Protein AF-A0AAD4JGW9-F1 (afdb_monomer)

Radius of gyration: 24.26 Å; Cα contacts (8 Å, |Δi|>4): 107; chains: 1; bounding box: 71×33×68 Å

pLDDT: mean 78.52, std 16.26, range [39.59, 96.31]

Nearest PDB structures (foldseek):
  8xwx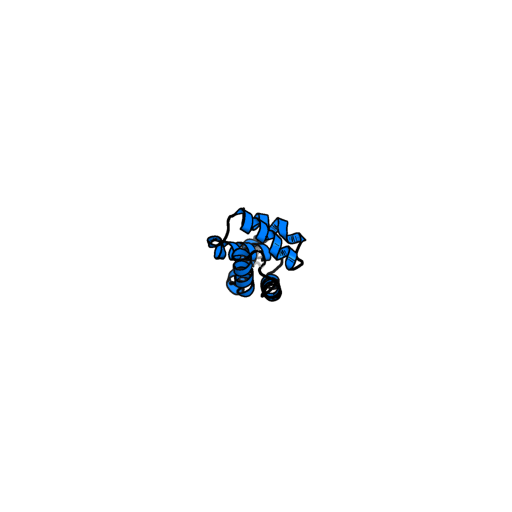-assembly1_B  TM=3.273E-01  e=4.095E+00  Homo sapiens
  9had-assembly1_A  TM=2.405E-01  e=2.454E+00  Dermatophagoides farinae

Structure (mmCIF, N/CA/C/O backbone):
data_AF-A0AAD4JGW9-F1
#
_entry.id   AF-A0AAD4JGW9-F1
#
loop_
_atom_site.group_PDB
_atom_site.id
_atom_site.type_symbol
_atom_site.label_atom_id
_atom_site.label_alt_id
_atom_site.label_comp_id
_atom_site.label_asym_id
_atom_site.label_entity_id
_atom_site.label_seq_id
_atom_site.pdbx_PDB_ins_code
_atom_site.Cartn_x
_atom_site.Cartn_y
_atom_site.Cartn_z
_atom_site.occupancy
_atom_site.B_iso_or_equiv
_atom_site.auth_seq_id
_atom_site.auth_comp_id
_atom_site.auth_asym_id
_atom_site.auth_atom_id
_atom_site.pdbx_PDB_model_num
ATOM 1 N N . MET A 1 1 ? -56.109 20.525 52.255 1.00 39.59 1 MET A N 1
ATOM 2 C CA . MET A 1 1 ? -56.332 19.114 51.870 1.00 39.59 1 MET A CA 1
ATOM 3 C C . MET A 1 1 ? -56.076 18.973 50.374 1.00 39.59 1 MET A C 1
ATOM 5 O O . MET A 1 1 ? -56.971 19.243 49.586 1.00 39.59 1 MET A O 1
ATOM 9 N N . ALA A 1 2 ? -54.845 18.638 49.984 1.00 41.59 2 ALA A N 1
ATOM 10 C CA . ALA A 1 2 ? -54.486 18.381 48.591 1.00 41.59 2 ALA A CA 1
ATOM 11 C C . ALA A 1 2 ? -54.587 16.872 48.329 1.00 41.59 2 ALA A C 1
ATOM 13 O O . ALA A 1 2 ? -53.943 16.083 49.018 1.00 41.59 2 ALA A O 1
ATOM 14 N N . LYS A 1 3 ? -55.437 16.472 47.379 1.00 48.38 3 LYS A N 1
ATOM 15 C CA . LYS A 1 3 ? -55.545 15.087 46.907 1.00 48.38 3 LYS A CA 1
ATOM 16 C C . LYS A 1 3 ? -54.548 14.912 45.764 1.00 48.38 3 LYS A C 1
ATOM 18 O O . LYS A 1 3 ? -54.794 15.381 44.658 1.00 48.38 3 LYS A O 1
ATOM 23 N N . PHE A 1 4 ? -53.413 14.281 46.049 1.00 54.00 4 PHE A N 1
ATOM 24 C CA . PHE A 1 4 ? -52.462 13.855 45.027 1.00 54.00 4 PHE A CA 1
ATOM 25 C C . PHE A 1 4 ? -53.031 12.626 44.319 1.00 54.00 4 PHE A C 1
ATOM 27 O O . PHE A 1 4 ? -53.008 11.525 44.861 1.00 54.00 4 PHE A O 1
ATOM 34 N N . ASN A 1 5 ? -53.572 12.827 43.117 1.00 48.59 5 ASN A N 1
ATOM 35 C CA . ASN A 1 5 ? -53.930 11.726 42.232 1.00 48.59 5 ASN A CA 1
ATOM 36 C C . ASN A 1 5 ? -52.651 11.205 41.573 1.00 48.59 5 ASN A C 1
ATOM 38 O O . ASN A 1 5 ? -52.186 11.716 40.557 1.00 48.59 5 ASN A O 1
ATOM 42 N N . THR A 1 6 ? -52.079 10.180 42.193 1.00 53.38 6 THR A N 1
ATOM 43 C CA . THR A 1 6 ? -51.118 9.262 41.590 1.00 53.38 6 THR A CA 1
ATOM 44 C C . THR A 1 6 ? -51.812 8.478 40.480 1.00 53.38 6 THR A C 1
ATOM 46 O O . THR A 1 6 ? -52.285 7.362 40.684 1.00 53.38 6 THR A O 1
ATOM 49 N N . ALA A 1 7 ? -51.892 9.071 39.299 1.00 52.53 7 ALA A N 1
ATOM 50 C CA . ALA A 1 7 ? -52.171 8.353 38.071 1.00 52.53 7 ALA A CA 1
ATOM 51 C C . ALA A 1 7 ? -51.077 8.737 37.081 1.00 52.53 7 ALA A C 1
ATOM 53 O O . ALA A 1 7 ? -51.096 9.820 36.511 1.00 52.53 7 ALA A O 1
ATOM 54 N N . LEU A 1 8 ? -50.084 7.850 37.017 1.00 53.03 8 LEU A N 1
ATOM 55 C CA . LEU A 1 8 ? -49.556 7.270 35.786 1.00 53.03 8 LEU A CA 1
ATOM 56 C C . LEU A 1 8 ? -49.397 8.209 34.578 1.00 53.03 8 LEU A C 1
ATOM 58 O O . LEU A 1 8 ? -50.349 8.791 34.090 1.00 53.03 8 LEU A O 1
ATOM 62 N N . LEU A 1 9 ? -48.286 8.241 33.867 1.00 52.16 9 LEU A N 1
ATOM 63 C CA . LEU A 1 9 ? -46.991 7.594 33.968 1.00 52.16 9 LEU A CA 1
ATOM 64 C C . LEU A 1 9 ? -46.217 8.265 32.830 1.00 52.16 9 LEU A C 1
ATOM 66 O O . LEU A 1 9 ? -46.735 8.491 31.738 1.00 52.16 9 LEU A O 1
ATOM 70 N N . ILE A 1 10 ? -44.992 8.629 33.145 1.00 58.22 10 ILE A N 1
ATOM 71 C CA . ILE A 1 10 ? -44.012 9.273 32.287 1.00 58.22 10 ILE A CA 1
ATOM 72 C C . ILE A 1 10 ? -43.874 8.490 30.971 1.00 58.22 10 ILE A C 1
ATOM 74 O O . ILE A 1 10 ? -43.496 7.323 30.987 1.00 58.22 10 ILE A O 1
ATOM 78 N N . LEU A 1 11 ? -44.122 9.143 29.836 1.00 53.16 11 LEU A N 1
ATOM 79 C CA . LEU A 1 11 ? -43.718 8.656 28.515 1.00 53.16 11 LEU A CA 1
ATOM 80 C C . LEU A 1 11 ? -42.753 9.673 27.900 1.00 53.16 11 LEU A C 1
ATOM 82 O O . LEU A 1 11 ? -43.090 10.448 27.010 1.00 53.16 11 LEU A O 1
ATOM 86 N N . VAL A 1 12 ? -41.525 9.680 28.422 1.00 58.03 12 VAL A N 1
ATOM 87 C CA . VAL A 1 12 ? -40.373 10.255 27.721 1.00 58.03 12 VAL A CA 1
ATOM 88 C C . VAL A 1 12 ? -39.992 9.239 26.654 1.00 58.03 12 VAL A C 1
ATOM 90 O O . VAL A 1 12 ? -39.273 8.278 26.920 1.00 58.03 12 VAL A O 1
ATOM 93 N N . ILE A 1 13 ? -40.527 9.410 25.448 1.00 58.50 13 ILE A N 1
ATOM 94 C CA . ILE A 1 13 ? -40.083 8.631 24.296 1.00 58.50 13 ILE A CA 1
ATOM 95 C C . ILE A 1 13 ? -38.742 9.229 23.870 1.00 58.50 13 ILE A C 1
ATOM 97 O O . ILE A 1 13 ? -38.679 10.170 23.081 1.00 58.50 13 ILE A O 1
ATOM 101 N N . ALA A 1 14 ? -37.657 8.701 24.437 1.00 56.06 14 ALA A N 1
ATOM 102 C CA . ALA A 1 14 ? -36.334 8.865 23.866 1.00 56.06 14 ALA A CA 1
ATOM 103 C C . ALA A 1 14 ? -36.348 8.145 22.514 1.00 56.06 14 ALA A C 1
ATOM 105 O O . ALA A 1 14 ? -36.203 6.925 22.438 1.00 56.06 14 ALA A O 1
ATOM 106 N N . VAL A 1 15 ? -36.576 8.900 21.440 1.00 59.00 15 VAL A N 1
ATOM 107 C CA . VAL A 1 15 ? -36.306 8.422 20.088 1.00 59.00 15 VAL A CA 1
ATOM 108 C C . VAL A 1 15 ? -34.790 8.314 19.985 1.00 59.00 15 VAL A C 1
ATOM 110 O O . VAL A 1 15 ? -34.101 9.246 19.579 1.00 59.00 15 VAL A O 1
ATOM 113 N N . ALA A 1 16 ? -34.259 7.161 20.387 1.00 55.91 16 ALA A N 1
ATOM 114 C CA . ALA A 1 16 ? -33.031 6.676 19.800 1.00 55.91 16 ALA A CA 1
ATOM 115 C C . ALA A 1 16 ? -33.371 6.475 18.324 1.00 55.91 16 ALA A C 1
ATOM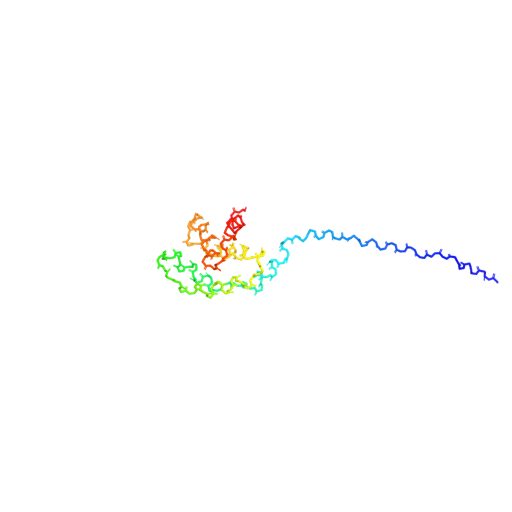 117 O O . ALA A 1 16 ? -33.935 5.451 17.936 1.00 55.91 16 ALA A O 1
ATOM 118 N N . ALA A 1 17 ? -33.103 7.498 17.509 1.00 56.50 17 ALA A N 1
ATOM 119 C CA . ALA A 1 17 ? -32.886 7.282 16.097 1.00 56.50 17 ALA A CA 1
ATOM 120 C C . ALA A 1 17 ? -31.730 6.290 16.061 1.00 56.50 17 ALA A C 1
ATOM 122 O O . ALA A 1 17 ? -30.573 6.657 16.256 1.00 56.50 17 ALA A O 1
ATOM 123 N N . ALA A 1 18 ? -32.087 5.009 15.961 1.00 51.25 18 ALA A N 1
ATOM 124 C CA . ALA A 1 18 ? -31.172 3.952 15.638 1.00 51.25 18 ALA A CA 1
ATOM 125 C C . ALA A 1 18 ? -30.538 4.424 14.345 1.00 51.25 18 ALA A C 1
ATOM 127 O O . ALA A 1 18 ? -31.172 4.414 13.288 1.00 51.25 18 ALA A O 1
ATOM 128 N N . SER A 1 19 ? -29.319 4.943 14.468 1.00 50.31 19 SER A N 1
ATOM 129 C CA . SER A 1 19 ? -28.408 5.095 13.363 1.00 50.31 19 SER A CA 1
ATOM 130 C C . SER A 1 19 ? -28.498 3.758 12.663 1.00 50.31 19 SER A C 1
ATOM 132 O O . SER A 1 19 ? -28.066 2.741 13.211 1.00 50.31 19 SER A O 1
ATOM 134 N N . SER A 1 20 ? -29.138 3.720 11.497 1.00 46.94 20 SER A N 1
ATOM 135 C CA . SER A 1 20 ? -28.854 2.661 10.562 1.00 46.94 20 SER A CA 1
ATOM 136 C C . SER A 1 20 ? -27.360 2.805 10.358 1.00 46.94 20 SER A C 1
ATOM 138 O O . SER A 1 20 ? -26.904 3.681 9.626 1.00 46.94 20 SER A O 1
ATOM 140 N N . ALA A 1 21 ? -26.596 2.009 11.098 1.00 43.66 21 ALA A N 1
ATOM 141 C CA . ALA A 1 21 ? -25.221 1.721 10.815 1.00 43.66 21 ALA A CA 1
ATOM 142 C C . ALA A 1 21 ? -25.247 0.901 9.522 1.00 43.66 21 ALA A C 1
ATOM 144 O O . ALA A 1 21 ? -24.836 -0.251 9.470 1.00 43.66 21 ALA A O 1
ATOM 145 N N . SER A 1 22 ? -25.675 1.528 8.424 1.00 43.34 22 SER A N 1
ATOM 146 C CA . SER A 1 22 ? -24.801 1.589 7.275 1.00 43.34 22 SER A CA 1
ATOM 147 C C . SER A 1 22 ? -23.497 2.144 7.830 1.00 43.34 22 SER A C 1
ATOM 149 O O . SER A 1 22 ? -23.287 3.354 7.898 1.00 43.34 22 SER A O 1
ATOM 151 N N . ALA A 1 23 ? -22.676 1.228 8.354 1.00 41.81 23 ALA A N 1
ATOM 152 C CA . ALA A 1 23 ? -21.281 1.451 8.618 1.00 41.81 23 ALA A CA 1
ATOM 153 C C . ALA A 1 23 ? -20.747 2.002 7.305 1.00 41.81 23 ALA A C 1
ATOM 155 O O . ALA A 1 23 ? -20.526 1.262 6.349 1.00 41.81 23 ALA A O 1
ATOM 156 N N . ARG A 1 24 ? -20.686 3.332 7.210 1.00 42.19 24 ARG A N 1
ATOM 157 C CA . ARG A 1 24 ? -19.931 4.009 6.176 1.00 42.19 24 ARG A CA 1
ATOM 158 C C . ARG A 1 24 ? -18.534 3.428 6.342 1.00 42.19 24 ARG A C 1
ATOM 160 O O . ARG A 1 24 ? -17.939 3.666 7.391 1.00 42.19 24 ARG A O 1
ATOM 167 N N . PRO A 1 25 ? -18.003 2.670 5.370 1.00 50.31 25 PRO A N 1
ATOM 168 C CA . PRO A 1 25 ? -16.685 2.063 5.527 1.00 50.31 25 PRO A CA 1
ATOM 169 C C . PRO A 1 25 ? -15.569 3.114 5.684 1.00 50.31 25 PRO A C 1
ATOM 171 O O . PRO A 1 25 ? -14.447 2.763 6.014 1.00 50.31 25 PRO A O 1
ATOM 174 N N . GLY A 1 26 ? -15.877 4.401 5.469 1.00 51.59 26 GLY A N 1
ATOM 175 C CA . GLY A 1 26 ? -14.914 5.498 5.457 1.00 51.59 26 GLY A CA 1
ATOM 176 C C . GLY A 1 26 ? -14.303 5.868 6.810 1.00 51.59 26 GLY A C 1
ATOM 177 O O . GLY A 1 26 ? -13.114 6.141 6.845 1.00 51.59 26 GLY A O 1
ATOM 178 N N . SER A 1 27 ? -15.037 5.835 7.932 1.00 59.59 27 SER A N 1
ATOM 179 C CA . SER A 1 27 ? -14.491 6.380 9.194 1.00 59.59 27 SER A CA 1
ATOM 180 C C . SER A 1 27 ? -13.516 5.445 9.914 1.00 59.59 27 SER A C 1
ATOM 182 O O . SER A 1 27 ? -12.750 5.894 10.758 1.00 59.59 27 SER A O 1
ATOM 184 N N . SER A 1 28 ? -13.557 4.141 9.623 1.00 78.44 28 SER A N 1
ATOM 185 C CA . SER A 1 28 ? -12.665 3.170 10.271 1.00 78.44 28 SER A CA 1
ATOM 186 C C . SER A 1 28 ? -11.302 3.111 9.591 1.00 78.44 28 SER A C 1
ATOM 188 O O . SER A 1 28 ? -10.293 2.966 10.273 1.00 78.44 28 SER A O 1
ATOM 190 N N . CYS A 1 29 ? -11.266 3.225 8.260 1.00 88.81 29 CYS A N 1
ATOM 191 C CA . CYS A 1 29 ? -10.009 3.164 7.527 1.00 88.81 29 CYS A CA 1
ATOM 192 C C . CYS A 1 29 ? -9.195 4.438 7.709 1.00 88.81 29 CYS A C 1
ATOM 194 O O . CYS A 1 29 ? -7.994 4.334 7.883 1.00 88.81 29 CYS A O 1
ATOM 196 N N . GLU A 1 30 ? -9.833 5.608 7.773 1.00 90.31 30 GLU A N 1
ATOM 197 C CA . GLU A 1 30 ? -9.152 6.888 8.008 1.00 90.31 30 GLU A CA 1
ATOM 198 C C . GLU A 1 30 ? -8.283 6.861 9.278 1.00 90.31 30 GLU A C 1
ATOM 200 O O . GLU A 1 30 ? -7.097 7.166 9.224 1.00 90.31 30 GLU A O 1
ATOM 205 N N . MET A 1 31 ? -8.819 6.346 10.388 1.00 90.81 31 MET A N 1
ATOM 206 C CA . MET A 1 31 ? -8.066 6.200 11.639 1.00 90.81 31 MET A CA 1
ATOM 207 C C . MET A 1 31 ? -6.902 5.202 11.525 1.00 90.81 31 MET A C 1
ATOM 209 O O . MET A 1 31 ? -5.822 5.430 12.070 1.00 90.81 31 MET A O 1
ATOM 213 N N . GLU A 1 32 ? -7.102 4.080 10.823 1.00 94.00 32 GLU A N 1
ATOM 214 C CA . GLU A 1 32 ? -6.016 3.124 10.578 1.00 94.00 32 GLU A CA 1
ATOM 215 C C . GLU A 1 32 ? -4.927 3.725 9.692 1.00 94.00 32 GLU A C 1
ATOM 217 O O . GLU A 1 32 ? -3.746 3.486 9.938 1.00 94.00 32 GLU A O 1
ATOM 222 N N . MET A 1 33 ? -5.318 4.517 8.694 1.00 92.25 33 MET A N 1
ATOM 223 C CA . MET A 1 33 ? -4.407 5.233 7.812 1.00 92.25 33 MET A CA 1
ATOM 224 C C . MET A 1 33 ? -3.557 6.217 8.610 1.00 92.25 33 MET A C 1
ATOM 226 O O . MET A 1 33 ? -2.337 6.136 8.532 1.00 92.25 33 MET A O 1
ATOM 230 N N . GLU A 1 34 ? -4.159 7.060 9.449 1.00 92.25 34 GLU A N 1
ATOM 231 C CA . GLU A 1 34 ? -3.416 8.006 10.294 1.00 92.25 34 GLU A CA 1
ATOM 232 C C . GLU A 1 34 ? -2.432 7.317 11.251 1.00 92.25 34 GLU A C 1
ATOM 234 O O . GLU A 1 34 ? -1.345 7.833 11.504 1.00 92.25 34 GLU A O 1
ATOM 239 N N . GLN A 1 35 ? -2.797 6.150 11.791 1.00 93.38 35 GLN A N 1
ATOM 240 C CA . GLN A 1 35 ? -1.978 5.454 12.784 1.00 93.38 35 GLN A CA 1
ATOM 241 C C . GLN A 1 35 ? -0.853 4.608 12.172 1.00 93.38 35 GLN A C 1
ATOM 243 O O . GLN A 1 35 ? 0.217 4.487 12.771 1.00 93.38 35 GLN A O 1
ATOM 248 N N . LYS A 1 36 ? -1.115 3.953 11.038 1.00 94.44 36 LYS A N 1
ATOM 249 C CA . LYS A 1 36 ? -0.232 2.918 10.470 1.00 94.44 36 LYS A CA 1
ATOM 250 C C . LYS A 1 36 ? 0.544 3.407 9.249 1.00 94.44 36 LYS A C 1
ATOM 252 O O . LYS A 1 36 ? 1.464 2.720 8.807 1.00 94.44 36 LYS A O 1
ATOM 257 N N . MET A 1 37 ? 0.201 4.577 8.706 1.00 92.12 37 MET A N 1
ATOM 258 C CA . MET A 1 37 ? 1.008 5.233 7.681 1.00 92.12 37 MET A CA 1
ATOM 259 C C . MET A 1 37 ? 2.152 6.053 8.306 1.00 92.12 37 MET A C 1
ATOM 261 O O . MET A 1 37 ? 2.038 6.557 9.422 1.00 92.12 37 MET A O 1
ATOM 265 N N . PRO A 1 38 ? 3.263 6.229 7.574 1.00 92.19 38 PRO A N 1
ATOM 266 C CA . PRO A 1 38 ? 3.516 5.638 6.265 1.00 92.19 38 PRO A CA 1
ATOM 267 C C . PRO A 1 38 ? 4.053 4.200 6.382 1.00 92.19 38 PRO A C 1
ATOM 269 O O . PRO A 1 38 ? 4.896 3.911 7.232 1.00 92.19 38 PRO A O 1
ATOM 272 N N . MET A 1 39 ? 3.613 3.313 5.482 1.00 93.31 39 MET A N 1
ATOM 273 C CA . MET A 1 39 ? 4.147 1.948 5.342 1.00 93.31 39 M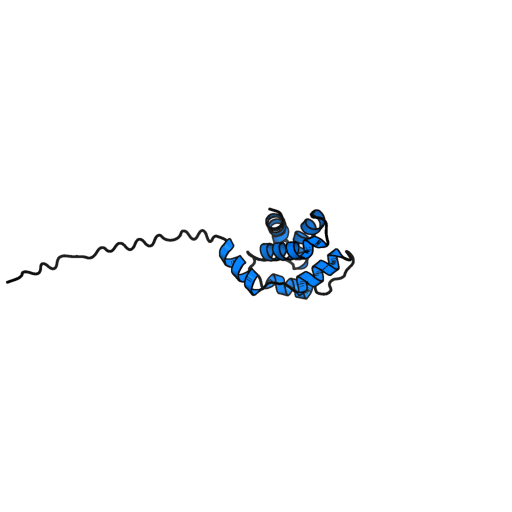ET A CA 1
ATOM 274 C C . MET A 1 39 ? 5.563 1.999 4.744 1.00 93.31 39 MET A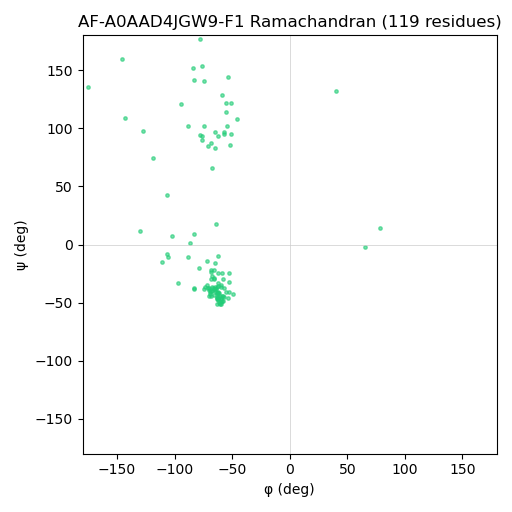 C 1
ATOM 276 O O . MET A 1 39 ? 5.748 1.946 3.524 1.00 93.31 39 MET A O 1
ATOM 280 N N . ARG A 1 40 ? 6.575 2.199 5.596 1.00 93.75 40 ARG A N 1
ATOM 281 C CA . ARG A 1 40 ? 7.961 2.480 5.183 1.00 93.75 40 ARG A CA 1
ATOM 282 C C . ARG A 1 40 ? 8.547 1.381 4.309 1.00 93.75 40 ARG A C 1
ATOM 284 O O . ARG A 1 40 ? 9.180 1.692 3.300 1.00 93.75 40 ARG A O 1
ATOM 291 N N . GLN A 1 41 ? 8.332 0.125 4.675 1.00 94.81 41 GLN A N 1
ATOM 292 C CA . GLN A 1 41 ? 8.853 -1.024 3.938 1.00 94.81 41 GLN A CA 1
ATOM 293 C C . GLN A 1 41 ? 8.166 -1.145 2.582 1.00 94.81 41 GLN A C 1
ATOM 295 O O . GLN A 1 41 ? 8.833 -1.353 1.566 1.00 94.81 41 GLN A O 1
ATOM 300 N N . CYS A 1 42 ? 6.853 -0.908 2.529 1.00 92.50 42 CYS A N 1
ATOM 301 C CA . CYS A 1 42 ? 6.153 -0.877 1.250 1.00 92.50 42 CYS A CA 1
ATOM 302 C C . CYS A 1 42 ? 6.596 0.264 0.336 1.00 92.50 42 CYS A C 1
ATOM 304 O O . CYS A 1 42 ? 6.757 0.039 -0.864 1.00 92.50 42 CYS A O 1
ATOM 306 N N . MET A 1 43 ? 6.864 1.454 0.877 1.00 90.75 43 MET A N 1
ATOM 307 C CA . MET A 1 43 ? 7.416 2.553 0.081 1.00 90.75 43 MET A CA 1
ATOM 308 C C . MET A 1 43 ? 8.799 2.211 -0.482 1.00 90.75 43 MET A C 1
ATOM 310 O O . MET A 1 43 ? 9.034 2.436 -1.670 1.00 90.75 43 MET A O 1
ATOM 314 N N . MET A 1 44 ? 9.703 1.643 0.326 1.00 90.56 44 MET A N 1
ATOM 315 C CA . MET A 1 44 ? 11.041 1.248 -0.140 1.00 90.56 44 MET A CA 1
ATOM 316 C C . MET A 1 44 ? 10.962 0.176 -1.228 1.00 90.56 44 MET A C 1
ATOM 318 O O . MET A 1 44 ? 11.567 0.329 -2.292 1.00 90.56 44 MET A O 1
ATOM 322 N N . TRP A 1 45 ? 10.149 -0.860 -1.009 1.00 91.00 45 TRP A N 1
ATOM 323 C CA . TRP A 1 45 ? 9.917 -1.907 -1.999 1.00 91.00 45 TRP A CA 1
ATOM 324 C C . TRP A 1 45 ? 9.324 -1.347 -3.303 1.00 91.00 45 TRP A C 1
ATOM 326 O O . TRP A 1 45 ? 9.801 -1.658 -4.398 1.00 91.00 45 TRP A O 1
ATOM 336 N N . MET A 1 46 ? 8.309 -0.484 -3.202 1.00 87.50 46 MET A N 1
ATOM 337 C CA . MET A 1 46 ? 7.627 0.088 -4.362 1.00 87.50 46 MET A CA 1
ATOM 338 C C . MET A 1 46 ? 8.552 1.001 -5.170 1.00 87.50 46 MET A C 1
ATOM 340 O O . MET A 1 46 ? 8.603 0.884 -6.394 1.00 87.50 46 MET A O 1
ATOM 344 N N . GLN A 1 47 ? 9.332 1.857 -4.508 1.00 87.19 47 GLN A N 1
ATOM 345 C CA . GLN A 1 47 ? 10.335 2.692 -5.175 1.00 87.19 47 GLN A CA 1
ATOM 346 C C . GLN A 1 47 ? 11.420 1.846 -5.852 1.00 87.19 47 GLN A C 1
ATOM 348 O O . GLN A 1 47 ? 11.814 2.151 -6.980 1.00 87.19 47 GLN A O 1
ATOM 353 N N . GLY A 1 48 ? 11.871 0.767 -5.203 1.00 87.38 48 GLY A N 1
ATOM 354 C CA . GLY A 1 48 ? 12.810 -0.191 -5.787 1.00 87.38 48 GLY A CA 1
ATOM 355 C C . GLY A 1 48 ? 12.261 -0.821 -7.068 1.00 87.38 48 GLY A C 1
ATOM 356 O O . GLY A 1 48 ? 12.925 -0.785 -8.107 1.00 87.38 48 GLY A O 1
ATOM 357 N N . LYS A 1 49 ? 11.014 -1.308 -7.028 1.00 85.50 49 LYS A N 1
ATOM 358 C CA . LYS A 1 49 ? 10.321 -1.882 -8.193 1.00 85.50 49 LYS A CA 1
ATOM 359 C C . LYS A 1 49 ? 10.115 -0.892 -9.337 1.00 85.50 49 LYS A C 1
ATOM 361 O O . LYS A 1 49 ? 10.320 -1.278 -10.484 1.00 85.50 49 LYS A O 1
ATOM 366 N N . MET A 1 50 ? 9.747 0.354 -9.037 1.00 81.38 50 MET A N 1
ATOM 367 C CA . MET A 1 50 ? 9.554 1.395 -10.057 1.00 81.38 50 MET A CA 1
ATOM 368 C C . MET A 1 50 ? 10.878 1.797 -10.723 1.00 81.38 50 MET A C 1
ATOM 370 O O . MET A 1 50 ? 10.942 1.979 -11.934 1.00 81.38 50 MET A O 1
ATOM 374 N N . ARG A 1 51 ? 11.969 1.912 -9.952 1.00 83.38 51 ARG A N 1
ATOM 375 C CA . ARG A 1 51 ? 13.293 2.266 -10.499 1.00 83.38 51 ARG A CA 1
ATOM 376 C C . ARG A 1 51 ? 13.920 1.130 -11.299 1.00 83.38 51 ARG A C 1
ATOM 378 O O . ARG A 1 51 ? 14.647 1.378 -12.258 1.00 83.38 51 ARG A O 1
ATOM 385 N N . ASN A 1 52 ? 13.683 -0.109 -10.885 1.00 83.75 52 ASN A N 1
ATOM 386 C CA . ASN A 1 52 ? 14.185 -1.288 -11.566 1.00 83.75 52 ASN A CA 1
ATOM 387 C C . ASN A 1 52 ? 13.130 -2.405 -11.502 1.00 83.75 52 ASN A C 1
ATOM 389 O O . ASN A 1 52 ? 12.972 -3.038 -10.460 1.00 83.75 52 ASN A O 1
ATOM 393 N N . PRO A 1 53 ? 12.471 -2.750 -12.620 1.00 75.06 53 PRO A N 1
ATOM 394 C CA . PRO A 1 53 ? 11.484 -3.832 -12.648 1.00 75.06 53 PRO A CA 1
ATOM 395 C C . PRO A 1 53 ? 12.052 -5.198 -12.225 1.00 75.06 53 PRO A C 1
ATOM 397 O O . PRO A 1 53 ? 11.313 -6.070 -11.759 1.00 75.06 53 PRO A O 1
ATOM 400 N N . ARG A 1 54 ? 13.375 -5.387 -12.364 1.00 76.69 54 ARG A N 1
ATOM 401 C CA . ARG A 1 54 ? 14.109 -6.582 -11.914 1.00 76.69 54 ARG A CA 1
ATOM 402 C C . ARG A 1 54 ? 14.563 -6.507 -10.454 1.00 76.69 54 ARG A C 1
ATOM 404 O O . ARG A 1 54 ? 15.210 -7.445 -9.994 1.00 76.69 54 ARG A O 1
ATOM 411 N N . PHE A 1 55 ? 14.253 -5.426 -9.734 1.00 76.00 55 PHE A N 1
ATOM 412 C CA . PHE A 1 55 ? 14.514 -5.308 -8.301 1.00 76.00 55 PHE A CA 1
ATOM 413 C C . PHE A 1 55 ? 13.860 -6.491 -7.584 1.00 76.00 55 PHE A C 1
ATOM 415 O O . PHE A 1 55 ? 12.665 -6.754 -7.764 1.00 76.00 55 PHE A O 1
ATOM 422 N N . GLN A 1 56 ? 14.672 -7.264 -6.868 1.00 65.94 56 GLN A N 1
ATOM 423 C CA . GLN A 1 56 ? 14.224 -8.460 -6.159 1.00 65.94 56 GLN A CA 1
ATOM 424 C C . GLN A 1 56 ? 13.503 -8.094 -4.855 1.00 65.94 56 GLN A C 1
ATOM 426 O O . GLN A 1 56 ? 13.358 -6.926 -4.518 1.00 65.94 56 GLN A O 1
ATOM 431 N N . GLU A 1 57 ? 12.997 -9.116 -4.171 1.00 74.94 57 GLU A N 1
ATOM 432 C CA . GLU A 1 57 ? 12.055 -9.122 -3.038 1.00 74.94 57 GLU A CA 1
ATOM 433 C C . GLU A 1 57 ? 12.565 -8.465 -1.739 1.00 74.94 57 GLU A C 1
ATOM 435 O O . GLU A 1 57 ? 11.997 -8.682 -0.669 1.00 74.94 57 GLU A O 1
ATOM 440 N N . GLU A 1 58 ? 13.611 -7.642 -1.812 1.00 80.94 58 GLU A N 1
ATOM 441 C CA . GLU A 1 58 ? 14.100 -6.866 -0.676 1.00 80.94 58 GLU A CA 1
ATOM 442 C C . GLU A 1 58 ? 12.972 -5.951 -0.171 1.00 80.94 58 GLU A C 1
ATOM 444 O O . GLU A 1 58 ? 12.301 -5.280 -0.959 1.00 80.94 58 GLU A O 1
ATOM 449 N N . HIS A 1 59 ? 12.702 -5.999 1.135 1.00 90.81 59 HIS A N 1
ATOM 450 C CA . HIS A 1 59 ? 11.563 -5.359 1.812 1.00 90.81 59 HIS A CA 1
ATOM 451 C C . HIS A 1 59 ? 10.163 -5.882 1.454 1.00 90.81 59 HIS A C 1
ATOM 453 O O . HIS A 1 59 ? 9.191 -5.440 2.066 1.00 90.81 59 HIS A O 1
ATOM 459 N N . LEU A 1 60 ? 10.003 -6.841 0.528 1.00 92.31 60 LEU A N 1
ATOM 460 C CA . LEU A 1 60 ? 8.669 -7.337 0.150 1.00 92.31 60 LEU A CA 1
ATOM 461 C C . LEU A 1 60 ? 7.960 -8.004 1.333 1.00 92.31 60 LEU A C 1
ATOM 463 O O . LEU A 1 60 ? 6.796 -7.717 1.598 1.00 92.31 60 LEU A O 1
ATOM 467 N N . GLN A 1 61 ? 8.656 -8.883 2.055 1.00 94.81 61 GLN A N 1
ATOM 468 C CA . GLN A 1 61 ? 8.069 -9.596 3.191 1.00 94.81 61 GLN A CA 1
ATOM 469 C C . GLN A 1 61 ? 7.649 -8.630 4.308 1.00 94.81 61 GLN A C 1
ATOM 471 O O . GLN A 1 61 ? 6.571 -8.767 4.883 1.00 94.81 61 GLN A O 1
ATOM 476 N N . GLU A 1 62 ? 8.482 -7.631 4.585 1.00 96.00 62 GLU A N 1
ATOM 477 C CA . GLU A 1 62 ? 8.234 -6.618 5.610 1.00 96.00 62 GLU A CA 1
ATOM 478 C C . GLU A 1 62 ? 7.102 -5.676 5.183 1.00 96.00 62 GLU A C 1
ATOM 480 O O . GLU A 1 62 ? 6.219 -5.383 5.987 1.00 96.00 62 GLU A O 1
ATOM 485 N N . CYS A 1 63 ? 7.051 -5.305 3.900 1.00 94.69 63 CYS A N 1
ATOM 486 C CA . CYS A 1 63 ? 5.925 -4.589 3.312 1.00 94.69 63 CYS A CA 1
ATOM 487 C C . CYS A 1 63 ? 4.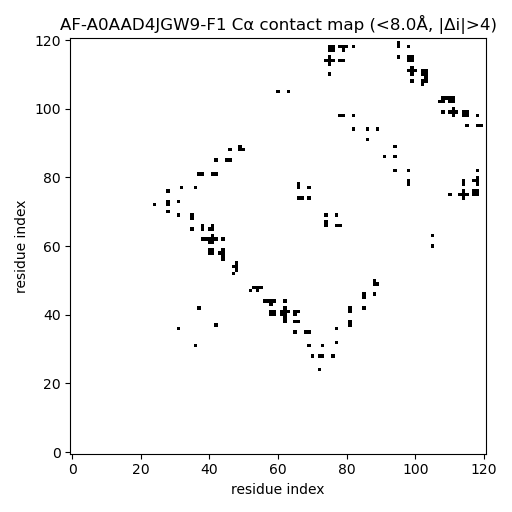614 -5.367 3.471 1.00 94.69 63 CYS A C 1
ATOM 489 O O . CYS A 1 63 ? 3.618 -4.822 3.941 1.00 94.69 63 CYS A O 1
ATOM 491 N N . CYS A 1 64 ? 4.594 -6.659 3.132 1.00 95.25 64 CYS A N 1
ATOM 492 C CA . CYS A 1 64 ? 3.399 -7.472 3.339 1.00 95.25 64 CYS A CA 1
ATOM 493 C C . CYS A 1 64 ? 3.005 -7.523 4.822 1.00 95.25 64 CYS A C 1
ATOM 495 O O . CYS A 1 64 ? 1.817 -7.506 5.134 1.00 95.25 64 CYS A O 1
ATOM 497 N N . GLY A 1 65 ? 3.983 -7.523 5.732 1.00 96.19 65 GLY A N 1
ATOM 498 C CA . GLY A 1 65 ? 3.756 -7.381 7.168 1.00 96.19 65 GLY A CA 1
ATOM 499 C C . GLY A 1 65 ? 3.069 -6.065 7.542 1.00 96.19 65 GLY A C 1
ATOM 500 O O . GLY A 1 65 ? 2.065 -6.099 8.246 1.00 96.19 65 GLY A O 1
ATOM 501 N N . GLU A 1 66 ? 3.563 -4.923 7.055 1.00 96.31 66 GLU A N 1
ATOM 502 C CA . GLU A 1 66 ? 2.942 -3.602 7.263 1.00 96.31 66 GLU A CA 1
ATOM 503 C C . GLU A 1 66 ? 1.517 -3.555 6.699 1.00 96.31 66 GLU A C 1
ATOM 505 O O . GLU A 1 66 ? 0.579 -3.167 7.395 1.00 96.31 66 GLU A O 1
ATOM 510 N N . LEU A 1 67 ? 1.327 -4.034 5.469 1.00 94.75 67 LEU A N 1
ATOM 511 C CA . LEU A 1 67 ? 0.027 -4.025 4.805 1.00 94.75 67 LEU A CA 1
ATOM 512 C C . LEU A 1 67 ? -0.995 -4.919 5.523 1.00 94.75 67 LEU A C 1
ATOM 514 O O . LEU A 1 67 ? -2.169 -4.565 5.632 1.00 94.75 67 LEU A O 1
ATOM 518 N N . MET A 1 68 ? -0.561 -6.059 6.061 1.00 94.06 68 MET A N 1
ATOM 519 C CA . MET A 1 68 ? -1.427 -6.983 6.802 1.00 94.06 68 MET A CA 1
ATOM 520 C C . MET A 1 68 ? -1.851 -6.458 8.177 1.00 94.06 68 MET A C 1
ATOM 522 O O . MET A 1 68 ? -2.810 -6.992 8.739 1.00 94.06 68 MET A O 1
ATOM 526 N N . GLN A 1 69 ? -1.202 -5.411 8.703 1.00 94.81 69 GLN A N 1
ATOM 527 C CA . GLN A 1 69 ? -1.665 -4.735 9.919 1.00 94.81 69 GLN A CA 1
ATOM 528 C C . GLN A 1 69 ? -2.976 -3.988 9.686 1.00 94.81 69 GLN A C 1
ATOM 530 O O . GLN A 1 69 ? -3.715 -3.762 10.644 1.00 94.81 69 GLN A O 1
ATOM 535 N N . PHE A 1 70 ? -3.284 -3.609 8.443 1.00 92.88 70 PHE A N 1
ATOM 536 C CA . PHE A 1 70 ? -4.565 -3.008 8.103 1.00 92.88 70 PHE A CA 1
ATOM 537 C C . PHE A 1 70 ? -5.674 -4.055 8.076 1.00 92.88 70 PHE A C 1
ATOM 539 O O . PHE A 1 70 ? -5.511 -5.170 7.552 1.00 92.88 70 PHE A O 1
ATOM 546 N N . SER A 1 71 ? -6.842 -3.661 8.578 1.00 92.31 71 SER A N 1
ATOM 547 C CA . SER A 1 71 ? -8.067 -4.438 8.404 1.00 92.31 71 SER A CA 1
ATOM 548 C C . SER A 1 71 ? -8.301 -4.730 6.921 1.00 92.31 71 SER A C 1
ATOM 550 O O . SER A 1 71 ? -8.043 -3.884 6.065 1.00 92.31 71 SER A O 1
ATOM 552 N N . SER A 1 72 ? -8.841 -5.909 6.596 1.00 87.56 72 SER A N 1
ATOM 553 C CA . SER A 1 72 ? -9.074 -6.335 5.202 1.00 87.56 72 SER A CA 1
ATOM 554 C C . SER A 1 72 ? -9.873 -5.319 4.377 1.00 87.56 72 SER A C 1
ATOM 556 O O . SER A 1 72 ? -9.632 -5.149 3.186 1.00 87.56 72 SER A O 1
ATOM 558 N N . GLY A 1 73 ? -10.787 -4.587 5.020 1.00 87.56 73 GLY A N 1
ATOM 559 C CA . GLY A 1 73 ? -11.553 -3.512 4.395 1.00 87.56 73 GLY A CA 1
ATOM 560 C C . GLY A 1 73 ? -10.738 -2.273 4.006 1.00 87.56 73 GLY A C 1
ATOM 561 O O . GLY A 1 73 ? -11.190 -1.561 3.115 1.00 87.56 73 GLY A O 1
ATOM 562 N N . CYS A 1 74 ? -9.571 -2.043 4.616 1.00 91.19 74 CYS A N 1
ATOM 563 C CA . CYS A 1 74 ? -8.773 -0.812 4.520 1.00 91.19 74 CYS A CA 1
ATOM 564 C C . CYS A 1 74 ? -7.456 -0.978 3.751 1.00 91.19 74 CYS A C 1
ATOM 566 O O . CYS A 1 74 ? -6.870 0.006 3.311 1.00 91.19 74 CYS A O 1
ATOM 568 N N . ARG A 1 75 ? -7.000 -2.216 3.522 1.00 91.44 75 ARG A N 1
ATOM 569 C CA . ARG A 1 75 ? -5.748 -2.511 2.795 1.00 91.44 75 ARG A CA 1
ATOM 570 C C . ARG A 1 75 ? -5.673 -1.840 1.430 1.00 91.44 75 ARG A C 1
ATOM 572 O O . ARG A 1 75 ? -4.636 -1.313 1.053 1.00 91.44 75 ARG A O 1
ATOM 579 N N . CYS A 1 76 ? -6.778 -1.828 0.692 1.00 90.94 76 CYS A N 1
ATOM 580 C CA . CYS A 1 76 ? -6.823 -1.182 -0.615 1.00 90.94 76 CYS A CA 1
ATOM 581 C C . CYS A 1 76 ? -6.706 0.344 -0.548 1.00 90.94 76 CYS A C 1
ATOM 583 O O . CYS A 1 76 ? -6.182 0.941 -1.486 1.00 90.94 76 CYS A O 1
ATOM 585 N N . ASP A 1 77 ? -7.171 0.959 0.539 1.00 91.12 77 ASP A N 1
ATOM 586 C CA . ASP A 1 77 ? -7.029 2.400 0.754 1.00 91.12 77 ASP A CA 1
ATOM 587 C C . ASP A 1 77 ? -5.572 2.715 1.131 1.00 91.12 77 ASP A C 1
ATOM 589 O O . ASP A 1 77 ? -4.987 3.645 0.585 1.00 91.12 77 ASP A O 1
ATOM 593 N N . ALA A 1 78 ? -4.934 1.848 1.927 1.00 92.19 78 ALA A N 1
ATOM 594 C CA . ALA A 1 78 ? -3.501 1.919 2.215 1.00 92.19 78 ALA A CA 1
ATOM 595 C C . ALA A 1 78 ? -2.630 1.781 0.956 1.00 92.19 78 ALA A C 1
ATOM 597 O O . ALA A 1 78 ? -1.695 2.554 0.747 1.00 92.19 78 ALA A O 1
ATOM 598 N N . VAL A 1 79 ? -2.963 0.830 0.073 1.00 91.25 79 VAL A N 1
ATOM 599 C CA . VAL A 1 79 ? -2.283 0.670 -1.224 1.00 91.25 79 VAL A CA 1
ATOM 600 C C . VAL A 1 79 ? -2.476 1.904 -2.106 1.00 91.25 79 VAL A C 1
ATOM 602 O O . VAL A 1 79 ? -1.515 2.335 -2.740 1.00 91.25 79 VAL A O 1
ATOM 605 N N . LYS A 1 80 ? -3.686 2.482 -2.143 1.00 89.75 80 LYS A N 1
ATOM 606 C CA . LYS A 1 80 ? -3.969 3.718 -2.888 1.00 89.75 80 LYS A CA 1
ATOM 607 C C . LYS A 1 80 ? -3.104 4.874 -2.397 1.00 89.75 80 LYS A C 1
ATOM 609 O O . LYS A 1 80 ? -2.458 5.518 -3.218 1.00 89.75 80 LYS A O 1
ATOM 614 N N . GLU A 1 81 ? -3.087 5.117 -1.092 1.00 90.12 81 GLU A N 1
ATOM 615 C CA . GLU A 1 81 ? -2.367 6.251 -0.508 1.00 90.12 81 GLU A CA 1
ATOM 616 C C . GLU A 1 81 ? -0.865 6.150 -0.781 1.00 90.12 81 GLU A C 1
ATOM 618 O O . GLU A 1 81 ? -0.263 7.061 -1.341 1.00 90.12 81 GLU A O 1
ATOM 623 N N . MET A 1 82 ? -0.280 4.974 -0.537 1.00 89.56 82 MET A N 1
ATOM 624 C CA . MET A 1 82 ? 1.125 4.722 -0.859 1.00 89.56 82 MET A CA 1
ATOM 625 C C . MET A 1 82 ? 1.433 4.964 -2.347 1.00 89.56 82 MET A C 1
ATOM 627 O O . MET A 1 82 ? 2.509 5.450 -2.689 1.00 89.56 82 MET A O 1
ATOM 631 N N . MET A 1 83 ? 0.514 4.615 -3.252 1.00 85.88 83 MET A N 1
ATOM 632 C CA . MET A 1 83 ? 0.698 4.862 -4.684 1.00 85.88 83 MET A CA 1
ATOM 633 C C . MET A 1 83 ? 0.694 6.337 -5.036 1.00 85.88 83 MET A C 1
ATOM 635 O O . MET A 1 83 ? 1.446 6.740 -5.922 1.00 85.88 83 MET A O 1
ATOM 639 N N . MET A 1 84 ? -0.131 7.128 -4.353 1.00 84.50 84 MET A N 1
ATOM 640 C CA . MET A 1 84 ? -0.148 8.578 -4.510 1.00 84.50 84 MET A CA 1
ATOM 641 C C . MET A 1 84 ? 1.183 9.193 -4.070 1.00 84.50 84 MET A C 1
ATOM 643 O O . MET A 1 84 ? 1.707 10.047 -4.784 1.00 84.50 84 MET A O 1
ATOM 647 N N . ASP A 1 85 ? 1.799 8.675 -3.006 1.00 83.50 85 ASP A N 1
ATOM 648 C CA . ASP A 1 85 ? 3.112 9.141 -2.539 1.00 83.50 85 ASP A CA 1
ATOM 649 C C . ASP A 1 85 ? 4.254 8.846 -3.528 1.00 83.50 85 ASP A C 1
ATOM 651 O O . ASP A 1 85 ? 5.234 9.592 -3.602 1.00 83.50 85 ASP A O 1
ATOM 655 N N . VAL A 1 86 ? 4.139 7.782 -4.333 1.00 77.69 86 VAL A N 1
ATOM 656 C CA . VAL A 1 86 ? 5.159 7.405 -5.331 1.00 77.69 86 VAL A CA 1
ATOM 657 C C . VAL A 1 86 ? 4.797 7.780 -6.771 1.00 77.69 86 VAL A C 1
ATOM 659 O O . VAL A 1 86 ? 5.537 7.416 -7.691 1.00 77.69 86 VAL A O 1
ATOM 662 N N . GLN A 1 87 ? 3.705 8.523 -6.995 1.00 71.12 87 GLN A N 1
ATOM 663 C CA . GLN A 1 87 ? 3.221 8.905 -8.334 1.00 71.12 87 GLN A CA 1
ATOM 664 C C . GLN A 1 87 ? 4.290 9.573 -9.209 1.00 71.12 87 GLN A C 1
ATOM 666 O O . GLN A 1 87 ? 4.224 9.503 -10.433 1.00 71.12 87 GLN A O 1
ATOM 671 N N . GLN A 1 88 ? 5.303 10.180 -8.592 1.00 71.44 88 GLN A N 1
ATOM 672 C CA . GLN A 1 88 ? 6.415 10.829 -9.282 1.00 71.44 88 GLN A CA 1
ATOM 673 C C . GLN A 1 88 ? 7.303 9.865 -10.093 1.00 71.44 88 GLN A C 1
ATOM 675 O O . GLN A 1 88 ? 8.070 10.328 -10.935 1.00 71.44 88 GLN A O 1
ATOM 680 N N . TYR A 1 89 ? 7.218 8.550 -9.862 1.00 66.19 89 TYR A N 1
ATOM 681 C CA . TYR A 1 89 ? 8.153 7.567 -10.424 1.00 66.19 89 TYR A CA 1
ATOM 682 C C . TYR A 1 89 ? 7.593 6.691 -11.552 1.00 66.19 89 TYR A C 1
ATOM 684 O O . TYR A 1 89 ? 8.373 5.966 -12.163 1.00 66.19 89 TYR A O 1
ATOM 692 N N . GLY A 1 90 ? 6.289 6.729 -11.846 1.00 70.00 90 GLY A N 1
ATOM 693 C CA . GLY A 1 90 ? 5.681 5.799 -12.807 1.00 70.00 90 GLY A CA 1
ATOM 694 C C . GLY A 1 90 ? 4.546 6.403 -13.626 1.00 70.00 90 GLY A C 1
ATOM 695 O O . GLY A 1 90 ? 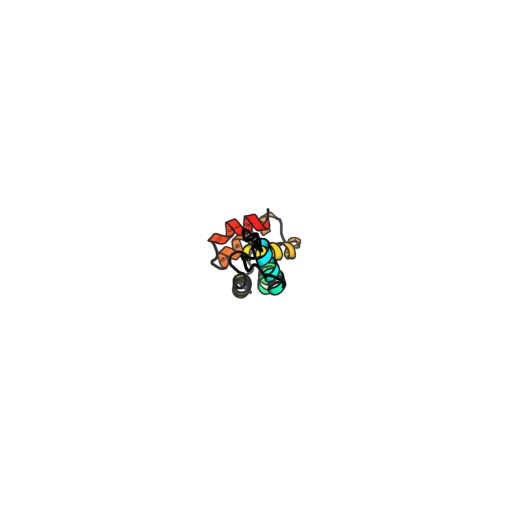3.928 7.392 -13.242 1.00 70.00 90 GLY A O 1
ATOM 696 N N . GLN A 1 91 ? 4.242 5.790 -14.770 1.00 80.12 91 GLN A N 1
ATOM 697 C CA . GLN A 1 91 ? 3.033 6.124 -15.530 1.00 80.12 91 GLN A CA 1
ATOM 698 C C . GLN A 1 91 ? 1.798 5.508 -14.854 1.00 80.12 91 GLN A C 1
ATOM 700 O O . GLN A 1 91 ? 1.894 4.479 -14.185 1.00 80.12 91 GLN A O 1
ATOM 705 N N . ARG A 1 92 ? 0.613 6.105 -15.047 1.00 82.06 92 ARG A N 1
ATOM 706 C CA . ARG A 1 92 ? -0.651 5.642 -14.435 1.00 82.06 92 ARG A CA 1
ATOM 707 C C . ARG A 1 92 ? -0.892 4.138 -14.617 1.00 82.06 92 ARG A C 1
ATOM 709 O O . ARG A 1 92 ? -1.273 3.460 -13.671 1.00 82.06 92 ARG A O 1
ATOM 716 N N . GLU A 1 93 ? -0.632 3.612 -15.811 1.00 83.62 93 GLU A N 1
ATOM 717 C CA . GLU A 1 93 ? -0.823 2.189 -16.114 1.00 83.62 93 GLU A CA 1
ATOM 718 C C . GLU A 1 93 ? 0.086 1.278 -15.268 1.00 83.62 93 GLU A C 1
ATOM 720 O O . GLU A 1 93 ? -0.319 0.197 -14.835 1.00 83.62 93 GLU A O 1
ATOM 725 N N . GLU A 1 94 ? 1.313 1.714 -14.993 1.00 83.81 94 GLU A N 1
ATOM 726 C CA . GLU A 1 94 ? 2.259 0.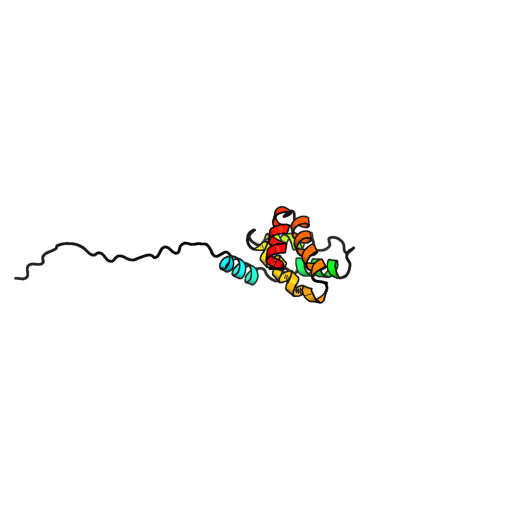971 -14.165 1.00 83.81 94 GLU A CA 1
ATOM 727 C C . GLU A 1 94 ? 1.807 0.947 -12.704 1.00 83.81 94 GLU A C 1
ATOM 729 O O . GLU A 1 94 ? 1.797 -0.113 -12.074 1.00 83.81 94 GLU A O 1
ATOM 734 N N . MET A 1 95 ? 1.305 2.077 -12.200 1.00 82.69 95 MET A N 1
ATOM 735 C CA . MET A 1 95 ? 0.688 2.139 -10.875 1.00 82.69 95 MET A CA 1
ATOM 736 C C . MET A 1 95 ? -0.550 1.233 -10.779 1.00 82.69 95 MET A C 1
ATOM 738 O O . MET A 1 95 ? -0.702 0.496 -9.805 1.00 82.69 95 MET A O 1
ATOM 742 N N . GLU A 1 96 ? -1.403 1.199 -11.808 1.00 84.44 96 GLU A N 1
ATOM 743 C CA . GLU A 1 96 ? -2.583 0.317 -11.865 1.00 84.44 96 GLU A CA 1
ATOM 744 C C . GLU A 1 96 ? -2.222 -1.174 -11.849 1.00 84.44 96 GLU A C 1
ATOM 746 O O . GLU A 1 96 ? -2.940 -2.008 -11.274 1.00 84.44 96 GLU A O 1
ATOM 751 N N . ARG A 1 97 ? -1.104 -1.539 -12.484 1.00 86.00 97 ARG A N 1
ATOM 752 C CA . ARG A 1 97 ? -0.563 -2.903 -12.425 1.00 86.00 97 ARG A CA 1
ATOM 753 C C . ARG A 1 97 ? -0.008 -3.205 -11.039 1.00 86.00 97 ARG A C 1
ATOM 755 O O . ARG A 1 97 ? -0.319 -4.262 -10.483 1.00 86.00 97 ARG A O 1
ATOM 762 N N . M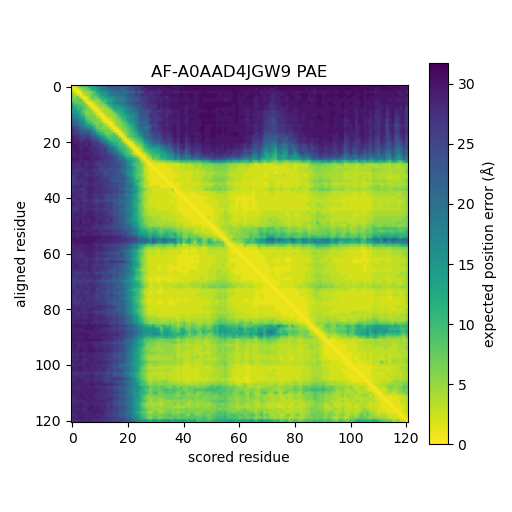ET A 1 98 ? 0.735 -2.271 -10.454 1.00 84.69 98 MET A N 1
ATOM 763 C CA . MET A 1 98 ? 1.296 -2.411 -9.110 1.00 84.69 98 MET A CA 1
ATOM 764 C C . MET A 1 98 ? 0.208 -2.552 -8.034 1.00 84.69 98 MET A C 1
ATOM 766 O O . MET A 1 98 ? 0.384 -3.349 -7.111 1.00 84.69 98 MET A O 1
ATOM 770 N N . ALA A 1 99 ? -0.951 -1.900 -8.208 1.00 86.56 99 ALA A N 1
ATOM 771 C CA . ALA A 1 99 ? -2.091 -1.956 -7.277 1.00 86.56 99 ALA A CA 1
ATOM 772 C C . ALA A 1 99 ? -2.667 -3.364 -7.143 1.00 86.56 99 ALA A C 1
ATOM 774 O O . ALA A 1 99 ? -3.278 -3.710 -6.136 1.00 86.56 99 ALA A O 1
ATOM 775 N N . CYS A 1 100 ? -2.451 -4.184 -8.168 1.00 87.44 100 CYS A N 1
ATOM 776 C CA . CYS A 1 100 ? -2.804 -5.594 -8.183 1.00 87.44 100 CYS A CA 1
ATOM 777 C C . CYS A 1 100 ? -1.634 -6.513 -7.840 1.00 87.44 100 CYS A C 1
ATOM 779 O O . CYS A 1 100 ? -1.853 -7.578 -7.265 1.00 87.44 100 CYS A O 1
ATOM 781 N N . SER A 1 101 ? -0.413 -6.131 -8.219 1.00 87.75 101 SER A N 1
ATOM 782 C CA . SER A 1 101 ? 0.782 -6.943 -8.003 1.00 87.75 101 SER A CA 1
ATOM 783 C C . SER A 1 101 ? 1.045 -7.145 -6.514 1.00 87.75 101 SER A C 1
ATOM 785 O O . SER A 1 101 ? 1.152 -8.286 -6.064 1.00 87.75 101 SER A O 1
ATOM 787 N N . LEU A 1 102 ? 1.067 -6.055 -5.739 1.00 89.50 102 LEU A N 1
ATOM 788 C CA . LEU A 1 102 ? 1.415 -6.115 -4.321 1.00 89.50 102 LEU A CA 1
ATOM 789 C C . LEU A 1 102 ? 0.453 -7.007 -3.513 1.00 89.50 102 LEU A C 1
ATOM 791 O O . LEU A 1 102 ? 0.936 -7.951 -2.888 1.00 89.50 102 LEU A O 1
ATOM 795 N N . PRO A 1 103 ? -0.886 -6.837 -3.586 1.00 89.88 103 PRO A N 1
ATOM 796 C CA . P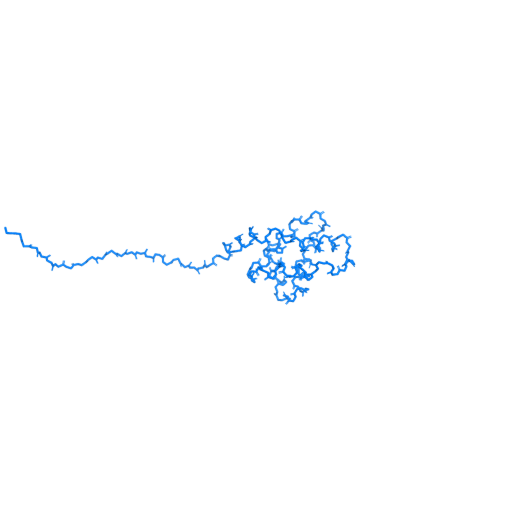RO A 1 103 ? -1.805 -7.747 -2.909 1.00 89.88 103 PRO A CA 1
ATOM 797 C C . PRO A 1 103 ? -1.603 -9.216 -3.288 1.00 89.88 103 PRO A C 1
ATOM 799 O O . PRO A 1 103 ? -1.626 -10.074 -2.412 1.00 89.88 103 PRO A O 1
ATOM 802 N N . ARG A 1 104 ? -1.352 -9.529 -4.567 1.00 90.19 104 ARG A N 1
ATOM 803 C CA . ARG A 1 104 ? -1.093 -10.914 -5.003 1.00 90.19 104 ARG A CA 1
ATOM 804 C C . ARG A 1 104 ? 0.170 -11.492 -4.375 1.00 90.19 104 ARG A C 1
ATOM 806 O O . ARG A 1 104 ? 0.125 -12.615 -3.884 1.00 90.19 104 ARG A O 1
ATOM 813 N N . MET A 1 105 ? 1.266 -10.734 -4.370 1.00 90.81 105 MET A N 1
ATOM 814 C CA . MET A 1 105 ? 2.529 -11.175 -3.766 1.00 90.81 105 MET A CA 1
ATOM 815 C C . MET A 1 105 ? 2.419 -11.348 -2.249 1.00 90.81 105 MET A C 1
ATOM 817 O O . MET A 1 105 ? 3.056 -12.235 -1.697 1.00 90.81 105 MET A O 1
ATOM 821 N N . CYS A 1 106 ? 1.544 -10.583 -1.592 1.00 91.69 106 CYS A N 1
ATOM 822 C CA . CYS A 1 106 ? 1.232 -10.752 -0.173 1.00 91.69 106 CYS A CA 1
ATOM 823 C C . CYS A 1 106 ? 0.179 -11.841 0.120 1.00 91.69 106 CYS A C 1
ATOM 825 O O . CYS A 1 106 ? -0.299 -11.939 1.247 1.00 91.69 106 CYS A O 1
ATOM 827 N N . GLY A 1 107 ? -0.227 -12.649 -0.870 1.00 90.38 107 GLY A N 1
ATOM 828 C CA . GLY A 1 107 ? -1.207 -13.727 -0.677 1.00 90.38 107 GLY A CA 1
ATOM 829 C C . GLY A 1 107 ? -2.672 -13.269 -0.609 1.00 90.38 107 GLY A C 1
ATOM 830 O O . GLY A 1 107 ? -3.548 -14.046 -0.241 1.00 90.38 107 GLY A O 1
ATOM 831 N N . MET A 1 108 ? -2.962 -12.030 -1.005 1.00 87.12 108 MET A N 1
ATOM 832 C CA . MET A 1 108 ? -4.287 -11.390 -0.989 1.00 87.12 108 MET A CA 1
ATOM 833 C C . MET A 1 108 ? -4.864 -11.270 -2.407 1.00 87.12 108 MET A C 1
ATOM 835 O O . MET A 1 108 ? -5.393 -10.234 -2.814 1.00 87.12 108 MET A O 1
ATOM 839 N N . SER A 1 109 ? -4.724 -12.321 -3.215 1.00 80.12 109 SER A N 1
ATOM 840 C CA . SER A 1 109 ? -5.025 -12.289 -4.656 1.00 80.12 109 SER A CA 1
ATOM 841 C C . SER A 1 109 ? -6.465 -11.876 -4.991 1.00 80.12 109 SER A C 1
ATOM 843 O O . SER A 1 109 ? -6.702 -11.243 -6.023 1.00 80.12 109 SER A O 1
ATOM 845 N N . GLN A 1 110 ? -7.412 -12.177 -4.105 1.00 83.00 110 GLN A N 1
ATOM 846 C CA . GLN A 1 110 ? -8.819 -11.783 -4.185 1.00 83.00 110 GLN A CA 1
ATOM 847 C C . GLN A 1 110 ? -9.038 -10.264 -4.057 1.00 83.00 110 GLN A C 1
ATOM 849 O O . GLN A 1 110 ? -10.046 -9.750 -4.540 1.00 83.00 110 GLN A O 1
ATOM 854 N N . GLU A 1 111 ? -8.089 -9.530 -3.470 1.00 83.00 111 GLU A N 1
ATOM 855 C CA . GLU A 1 111 ? -8.203 -8.090 -3.217 1.00 83.00 111 GLU A CA 1
ATOM 856 C C . GLU A 1 111 ? -7.715 -7.224 -4.397 1.00 83.00 111 GLU A C 1
ATOM 858 O O . GLU A 1 111 ? -7.990 -6.026 -4.435 1.00 83.00 111 GLU A O 1
ATOM 863 N N . CYS A 1 112 ? -7.057 -7.797 -5.417 1.00 82.75 112 CYS A N 1
ATOM 864 C CA . CYS A 1 112 ? -6.535 -7.029 -6.563 1.00 82.75 112 CYS A CA 1
ATOM 865 C C . CYS A 1 112 ? -7.632 -6.229 -7.293 1.00 82.75 112 CYS A C 1
ATOM 867 O O . CYS A 1 112 ? -7.456 -5.040 -7.564 1.00 82.75 112 CYS A O 1
ATOM 869 N N . HIS A 1 113 ? -8.794 -6.831 -7.568 1.00 83.25 113 HIS A N 1
ATOM 870 C CA . HIS A 1 113 ? -9.887 -6.127 -8.252 1.00 83.25 113 HIS A CA 1
ATOM 871 C C . HIS A 1 113 ? -10.482 -4.993 -7.409 1.00 83.25 113 HIS A C 1
ATOM 873 O O . HIS A 1 113 ? -10.853 -3.949 -7.951 1.00 83.25 113 HIS A O 1
ATOM 879 N N . SER A 1 114 ? -10.589 -5.175 -6.090 1.00 84.31 114 SER A N 1
ATOM 880 C CA . SER A 1 114 ? -11.024 -4.111 -5.183 1.00 84.31 114 SER A CA 1
ATOM 881 C C . SER A 1 114 ? -9.991 -2.996 -5.093 1.00 84.31 114 SER A C 1
ATOM 883 O O . SER A 1 114 ? -10.371 -1.832 -5.193 1.00 84.31 114 SER A O 1
ATOM 885 N N . CYS A 1 115 ? -8.705 -3.331 -4.978 1.00 84.94 115 CYS A N 1
ATOM 886 C CA . CYS A 1 115 ? -7.648 -2.341 -4.812 1.00 84.94 115 CYS A CA 1
ATOM 887 C C . CYS A 1 115 ? -7.448 -1.513 -6.076 1.00 84.94 115 CYS A C 1
ATOM 889 O O . CYS A 1 115 ? -7.420 -0.290 -5.991 1.00 84.94 115 CYS A O 1
ATOM 891 N N . ARG A 1 116 ? -7.457 -2.140 -7.260 1.00 83.12 116 ARG A N 1
ATOM 892 C CA . ARG A 1 116 ? -7.440 -1.400 -8.528 1.00 83.12 116 ARG A CA 1
ATOM 893 C C . ARG A 1 116 ? -8.630 -0.447 -8.646 1.00 83.12 116 ARG A C 1
ATOM 895 O O . ARG A 1 116 ? -8.446 0.697 -9.038 1.00 83.12 116 ARG A O 1
ATOM 902 N N . ARG A 1 117 ? -9.846 -0.888 -8.296 1.00 83.88 117 ARG A N 1
ATOM 903 C CA . ARG A 1 117 ? -11.019 -0.002 -8.354 1.00 83.88 117 ARG A CA 1
ATOM 904 C C . ARG A 1 117 ? -10.898 1.173 -7.393 1.00 83.88 117 ARG A C 1
ATOM 906 O O . ARG A 1 117 ? -11.184 2.279 -7.807 1.00 83.88 117 ARG A O 1
ATOM 913 N N . ARG A 1 118 ? -10.473 0.971 -6.143 1.00 80.81 118 ARG A N 1
ATOM 914 C CA . ARG A 1 118 ? -10.368 2.081 -5.178 1.00 80.81 118 ARG A CA 1
ATOM 915 C C . ARG A 1 118 ? -9.231 3.044 -5.491 1.00 80.81 118 ARG A C 1
ATOM 917 O O . ARG A 1 118 ? -9.402 4.247 -5.314 1.00 80.81 118 ARG A O 1
ATOM 924 N N . ALA A 1 119 ? -8.098 2.526 -5.961 1.00 75.00 119 ALA A N 1
ATOM 925 C CA . ALA A 1 119 ? -6.927 3.337 -6.262 1.00 75.00 119 ALA A CA 1
ATOM 926 C C . ALA A 1 119 ? -7.140 4.293 -7.449 1.00 75.00 119 ALA A C 1
ATOM 928 O O . ALA A 1 119 ? -6.527 5.355 -7.475 1.00 75.00 119 ALA A O 1
ATOM 929 N N . PHE A 1 120 ? -8.035 3.951 -8.386 1.00 72.94 120 PHE A N 1
ATOM 930 C CA . PHE A 1 120 ? -8.228 4.694 -9.641 1.00 72.94 120 PHE A CA 1
ATOM 931 C C . PHE A 1 120 ? -9.688 5.065 -9.956 1.00 72.94 120 PHE A C 1
ATOM 933 O O . PHE A 1 120 ? -9.969 5.478 -11.084 1.00 72.94 120 PHE A O 1
ATOM 940 N N . ALA A 1 121 ? -10.598 4.906 -8.989 1.00 66.06 121 ALA A N 1
ATOM 941 C CA . ALA A 1 121 ? -11.915 5.548 -8.982 1.00 66.06 121 ALA A CA 1
ATOM 942 C C . ALA A 1 121 ? -11.799 6.972 -8.437 1.00 66.06 121 ALA A C 1
ATOM 944 O O . ALA A 1 121 ? -12.493 7.839 -9.008 1.00 66.06 121 ALA A O 1
#

InterPro domains:
  IPR016140 Bifunctional inhibitor/plant lipid transfer protein/seed storage helical domain [PF00234] (29-110)
  IPR016140 Bifunctional inhibitor/plant lipid transfer protein/seed storage helical domain [SM00499] (42-112)
  IPR036312 Bifunctional inhibitor/plant lipid transfer protein/seed storage helical domain superfamily [G3DSA:1.10.110.10] (23-120)
  IPR036312 Bifunctional inhibitor/plant lipid transfer protein/seed storage helical domain superfamily [SSF47699] (7-111)

Mean predicted aligned error: 12.08 Å

Organism: Perilla frutescens var. hirtella (NCBI:txid608512)

Sequence (121 aa):
MAKFNTALLILVIAVAAASSASARPGSSCEMEMEQKMPMRQCMMWMQGKMRNPRFQEEHLQECCGELMQFSSGCRCDAVKEMMMDVQQYGQREEMERMACSLPRMCGMSQECHSCRRRAFA

Solvent-accessible surface area (backbone atoms only — not comparable to full-atom values): 7245 Å² total; per-residue (Å²): 140,84,83,81,79,90,68,84,75,91,80,81,78,77,76,73,75,72,72,75,73,72,70,64,74,63,71,63,34,53,57,50,46,69,70,60,52,78,51,61,40,41,51,52,29,49,52,42,37,60,77,32,81,81,52,67,73,64,44,43,68,56,16,39,52,54,50,63,72,40,56,86,90,29,36,34,57,54,53,30,53,56,47,62,77,50,49,90,65,57,56,73,68,57,51,52,50,46,43,29,48,53,36,39,75,58,73,38,57,86,45,18,68,57,15,35,48,65,53,75,107

Secondary structure (DSSP, 8-state):
------------------------THHHHHHHHHHH---HHHHHHHHHHHH-TT--STTHHHHHHHHHTS-TTTHHHHHHHHHHHTGGGS-HHHHHHHHHHHHHHTT-GGGHHHHHHHHH-

Foldseek 3Di:
DDDPPPDDDDDPPPPPPPPPPPVPLPPVLVVVCVVLPPLVLLLVVVLQCLVPVPRDCRSLVVSLVSLVVDDPSNSLVNLLVSLVVVVVRDDPVVSLVVQQVSCVSSVNNVCSVVSSVVNPD